Protein AF-A0AAN8MHE2-F1 (afdb_monomer_lite)

Sequence (180 aa):
MLIFENGLSMHQQMILEEIPQDISRANNLNEFPTKLSFDEAARRLVNYNKATKEKPQQAASLVPESSSCLSTLRYSMSRLEKAVVSMVEVFEEYATKDDKKQQLSGAELAELMRKELASPEFQGKVEPAVLQEAMTNLDKNHDGEINFREFSMFLATLARGYYRARNKGKGNKGKPDKPE

pLDDT: mean 72.19, std 16.82, range [35.97, 95.06]

Secondary structure (DSSP, 8-state):
----SS---HHHHHHHHHHHHHHHHHTT-S---S---HHHHHHHHHHHHHHTTS-----------S--STTS------HHHHHHHHHHHHHHHHTTSSS-TTEE-HHHHHHHHHHHT--HHHHTTS-HHHHHHHHHTS-SS-SSSEEHHHHHHHHHHHHHHHHHHHHTTSS-S--PPPP-

Foldseek 3Di:
DPDPVDDDDPVVLVVVLVVQVVVCVVVVNPDDPSDDDPVNVVVVVVVVVVVVVDDDDDDDDDDDDDDDDVPPVPPPDDPVSVVVVVLVVLQQVLCCPDPRSFWHAPVSVVVSCVPVVVDPVLVVQQDPVLLVVLVVQQCPVVPRIGGSVSSVSSVVSSVVSNVCSVCVVPPDDDDPDDDD

InterPro domains:
  IPR002048 EF-hand domain [PS50222] (126-161)
  IPR002048 EF-hand domain [SM00054] (130-158)
  IPR011992 EF-hand domain pair [SSF47473] (77-164)
  IPR013787 S100/CaBP-9k-type, calcium binding, subdomain [PF01023] (80-118)
  IPR013787 S100/CaBP-9k-type, calcium binding, subdomain [SM01394] (80-124)
  IPR018247 EF-Hand 1, calcium-binding site [PS00018] (139-151)
  IPR034325 S-100 [cd00213] (78-165)

Radius of gyration: 29.44 Å; chains: 1; bounding box: 59×78×55 Å

Structure (mmCIF, N/CA/C/O backbone):
data_AF-A0AAN8MHE2-F1
#
_entry.id   AF-A0AAN8MHE2-F1
#
loop_
_atom_site.group_PDB
_atom_site.id
_atom_site.type_symbol
_atom_site.label_atom_id
_atom_site.label_alt_id
_atom_site.label_comp_id
_atom_site.label_asym_id
_atom_site.label_entity_id
_atom_site.label_seq_id
_atom_site.pdbx_PDB_ins_code
_atom_site.Cartn_x
_atom_site.Cartn_y
_atom_site.Cartn_z
_atom_site.occupancy
_atom_site.B_iso_or_equiv
_atom_site.auth_seq_id
_atom_site.auth_comp_id
_atom_site.auth_asym_id
_atom_site.auth_atom_id
_atom_site.pdbx_PDB_model_num
ATOM 1 N N . MET A 1 1 ? 9.489 36.662 17.506 1.00 40.41 1 MET A N 1
ATOM 2 C CA . MET A 1 1 ? 10.353 35.666 18.167 1.00 40.41 1 MET A CA 1
ATOM 3 C C . MET A 1 1 ? 9.562 34.371 18.239 1.00 40.41 1 MET A C 1
ATOM 5 O O . MET A 1 1 ? 8.498 34.391 18.840 1.00 40.41 1 MET A O 1
ATOM 9 N N . LEU A 1 2 ? 9.994 33.295 17.572 1.00 38.03 2 LEU A N 1
ATOM 10 C CA . LEU A 1 2 ? 9.485 31.959 17.897 1.00 38.03 2 LEU A CA 1
ATOM 11 C C . LEU A 1 2 ? 10.087 31.624 19.260 1.00 38.03 2 LEU A C 1
ATOM 13 O O . LEU A 1 2 ? 11.261 31.275 19.357 1.00 38.03 2 LEU A O 1
ATOM 17 N N . ILE A 1 3 ? 9.336 31.913 20.319 1.00 46.44 3 ILE A N 1
ATOM 18 C CA . ILE A 1 3 ? 9.777 31.676 21.688 1.00 46.44 3 ILE A CA 1
ATOM 19 C C . ILE A 1 3 ? 9.589 30.182 21.928 1.00 46.44 3 ILE A C 1
ATOM 21 O O . ILE A 1 3 ? 8.488 29.733 22.222 1.00 46.44 3 ILE A O 1
ATOM 25 N N . PHE A 1 4 ? 10.647 29.403 21.730 1.00 43.38 4 PHE A N 1
ATOM 26 C CA . PHE A 1 4 ? 10.680 28.046 22.254 1.00 43.38 4 PHE A CA 1
ATOM 27 C C . PHE A 1 4 ? 10.959 28.166 23.751 1.00 43.38 4 PHE A C 1
ATOM 29 O O . PHE A 1 4 ? 12.012 28.661 24.148 1.00 43.38 4 PHE A O 1
ATOM 36 N N . GLU A 1 5 ? 9.981 27.772 24.568 1.00 48.00 5 GLU A N 1
ATOM 37 C CA . GLU A 1 5 ? 10.009 27.871 26.037 1.00 48.00 5 GLU A CA 1
ATOM 38 C C . GLU A 1 5 ? 11.193 27.134 26.681 1.00 48.00 5 GLU A C 1
ATOM 40 O O . GLU A 1 5 ? 11.556 27.426 27.814 1.00 48.00 5 GLU A O 1
ATOM 45 N N . ASN A 1 6 ? 11.860 26.254 25.933 1.00 53.44 6 ASN A N 1
ATOM 46 C CA . ASN A 1 6 ? 13.132 25.651 26.301 1.00 53.44 6 ASN A CA 1
ATOM 47 C C . ASN A 1 6 ? 14.143 26.014 25.213 1.00 53.44 6 ASN A C 1
ATOM 49 O O . ASN A 1 6 ? 13.937 25.662 24.051 1.00 53.44 6 ASN A O 1
ATOM 53 N N . GLY A 1 7 ? 15.192 26.759 25.576 1.00 53.97 7 GLY A N 1
ATOM 54 C CA . GLY A 1 7 ? 16.180 27.285 24.633 1.00 53.97 7 GLY A CA 1
ATOM 55 C C . GLY A 1 7 ? 16.625 26.236 23.610 1.00 53.97 7 GLY A C 1
ATOM 56 O O . GLY A 1 7 ? 17.074 25.150 23.972 1.00 53.97 7 GLY A O 1
ATOM 57 N N . LEU A 1 8 ? 16.465 26.563 22.327 1.00 56.62 8 LEU A N 1
ATOM 58 C CA . LEU A 1 8 ? 16.917 25.730 21.214 1.00 56.62 8 LEU A CA 1
ATOM 59 C C . LEU A 1 8 ? 18.431 25.525 21.304 1.00 56.62 8 LEU A C 1
ATOM 61 O O . LEU A 1 8 ? 19.173 26.454 21.629 1.00 56.62 8 LEU A O 1
ATOM 65 N N . SER A 1 9 ? 18.910 24.327 20.968 1.00 65.44 9 SER A N 1
ATOM 66 C CA . SER A 1 9 ? 20.354 24.120 20.823 1.00 65.44 9 SER A CA 1
ATOM 67 C C . SER A 1 9 ? 20.906 25.018 19.704 1.00 65.44 9 SER A C 1
ATOM 69 O O . SER A 1 9 ? 20.198 25.307 18.739 1.00 65.44 9 SER A O 1
ATOM 71 N N . MET A 1 10 ? 22.175 25.439 19.788 1.00 58.50 10 MET A N 1
ATOM 72 C CA . MET A 1 10 ? 22.805 26.319 18.781 1.00 58.50 10 MET A CA 1
ATOM 73 C C . MET A 1 10 ? 22.638 25.800 17.346 1.00 58.50 10 MET A C 1
ATOM 75 O O . MET A 1 10 ? 22.438 26.576 16.418 1.00 58.50 10 MET A O 1
ATOM 79 N N . HIS A 1 11 ? 22.652 24.477 17.164 1.00 64.06 11 HIS A N 1
ATOM 80 C CA . HIS A 1 11 ? 22.412 23.851 15.868 1.00 64.06 11 HIS A CA 1
ATOM 81 C C . HIS A 1 11 ? 20.972 24.048 15.372 1.00 64.06 11 HIS A C 1
ATOM 83 O O . HIS A 1 11 ? 20.759 24.401 14.216 1.00 64.06 11 HIS A O 1
ATOM 89 N N . GLN A 1 12 ? 19.980 23.898 16.250 1.00 61.56 12 GLN A N 1
ATOM 90 C CA . GLN A 1 12 ? 18.579 24.149 15.906 1.00 61.56 12 GLN A CA 1
ATOM 91 C C . GLN A 1 12 ? 18.306 25.638 15.667 1.00 61.56 12 GLN A C 1
ATOM 93 O O . GLN A 1 12 ? 17.491 25.982 14.816 1.00 61.56 12 GLN A O 1
ATOM 98 N N . GLN A 1 13 ? 19.011 26.520 16.378 1.00 61.03 13 GLN A N 1
ATOM 99 C CA . GLN A 1 13 ? 18.930 27.956 16.146 1.00 61.03 13 GLN A CA 1
ATOM 100 C C . GLN A 1 13 ? 19.519 28.344 14.781 1.00 61.03 13 GLN A C 1
ATOM 102 O O . GLN A 1 13 ? 18.905 29.141 14.080 1.00 61.03 13 GLN A O 1
ATOM 107 N N . MET A 1 14 ? 20.630 27.724 14.361 1.00 60.94 14 MET A N 1
ATOM 108 C CA . MET A 1 14 ? 21.176 27.905 13.008 1.00 60.94 14 MET A CA 1
ATOM 109 C C . MET A 1 14 ? 20.188 27.448 11.929 1.00 60.94 14 MET A C 1
ATOM 111 O O . MET A 1 14 ? 19.917 28.209 11.007 1.00 60.94 14 MET A O 1
ATOM 115 N N . ILE A 1 15 ? 19.575 26.268 12.083 1.00 69.94 15 ILE A N 1
ATOM 116 C CA . ILE A 1 15 ? 18.584 25.753 11.119 1.00 69.94 15 ILE A CA 1
ATOM 117 C C . ILE A 1 15 ? 17.375 26.697 11.010 1.00 69.94 15 ILE A C 1
ATOM 119 O O . ILE A 1 15 ? 16.891 26.983 9.915 1.00 69.94 15 ILE A O 1
ATOM 123 N N . LEU A 1 16 ? 16.882 27.208 12.140 1.00 65.56 16 LEU A N 1
ATOM 124 C CA . LEU A 1 16 ? 15.731 28.114 12.160 1.00 65.56 16 LEU A CA 1
ATOM 125 C C . LEU A 1 16 ? 16.043 29.515 11.620 1.00 65.56 16 LEU A C 1
ATOM 127 O O . LEU A 1 16 ? 15.116 30.209 11.207 1.00 65.56 16 LEU A O 1
ATOM 131 N N . GLU A 1 17 ? 17.307 29.937 11.614 1.00 63.62 17 GLU A N 1
ATOM 132 C CA . GLU A 1 17 ? 17.734 31.177 10.958 1.00 63.62 17 GLU A CA 1
ATOM 133 C C . GLU A 1 17 ? 17.990 30.980 9.454 1.00 63.62 17 GLU A C 1
ATOM 135 O O . GLU A 1 17 ? 17.775 31.916 8.684 1.00 63.62 17 GLU A O 1
ATOM 140 N N . GLU A 1 18 ? 18.386 29.779 9.025 1.00 68.31 18 GLU A N 1
ATOM 141 C CA . GLU A 1 18 ? 18.720 29.453 7.632 1.00 68.31 18 GLU A CA 1
ATOM 142 C C . GLU A 1 18 ? 17.469 29.286 6.752 1.00 68.31 18 GLU A C 1
ATOM 144 O O . GLU A 1 18 ? 17.383 29.878 5.675 1.00 68.31 18 GLU A O 1
ATOM 149 N N . ILE A 1 19 ? 16.436 28.594 7.248 1.00 73.62 19 ILE A N 1
ATOM 150 C CA . ILE A 1 19 ? 15.203 28.329 6.481 1.00 73.62 19 ILE A CA 1
ATOM 151 C C . ILE A 1 19 ? 14.512 29.625 6.002 1.00 73.62 19 ILE A C 1
ATOM 153 O O . ILE A 1 19 ? 14.195 29.732 4.814 1.00 73.62 19 ILE A O 1
ATOM 157 N N . PRO A 1 20 ? 14.275 30.644 6.852 1.00 69.75 20 PRO A N 1
ATOM 158 C CA . PRO A 1 20 ? 13.614 31.870 6.410 1.00 69.75 20 PRO A CA 1
ATOM 159 C C . PRO A 1 20 ? 14.481 32.712 5.464 1.00 69.75 20 PRO A C 1
ATOM 161 O O . PRO A 1 20 ? 13.948 33.399 4.592 1.00 69.75 20 PRO A O 1
ATOM 164 N N . GLN A 1 21 ? 15.809 32.647 5.600 1.00 69.00 21 GLN A N 1
ATOM 165 C CA . GLN A 1 21 ? 16.744 33.333 4.703 1.00 69.00 21 GLN A CA 1
ATOM 166 C C . GLN A 1 21 ? 16.743 32.705 3.309 1.00 69.00 21 GLN A C 1
ATOM 168 O O . GLN A 1 21 ? 16.716 33.428 2.312 1.00 69.00 21 GLN A O 1
ATOM 173 N N . ASP A 1 22 ? 16.704 31.378 3.225 1.00 73.56 22 ASP A N 1
ATOM 174 C CA . ASP A 1 22 ? 16.610 30.670 1.950 1.00 73.56 22 ASP A CA 1
ATOM 175 C C . ASP A 1 22 ? 15.273 30.923 1.252 1.00 73.56 22 ASP A C 1
ATOM 177 O O . ASP A 1 22 ? 15.242 31.160 0.043 1.00 73.56 22 ASP A O 1
ATOM 181 N N . ILE A 1 23 ? 14.175 31.001 2.012 1.00 73.75 23 ILE A N 1
ATOM 182 C CA . ILE A 1 23 ? 12.866 31.424 1.491 1.00 73.75 23 ILE A CA 1
ATOM 183 C C . ILE A 1 23 ? 12.925 32.870 0.973 1.00 73.75 23 ILE A C 1
ATOM 185 O O . ILE A 1 23 ? 12.341 33.169 -0.070 1.00 73.75 23 ILE A O 1
ATOM 189 N N . SER A 1 24 ? 13.640 33.768 1.658 1.00 70.25 24 SER A N 1
ATOM 190 C CA . SER A 1 24 ? 13.833 35.156 1.215 1.00 70.25 24 SER A CA 1
ATOM 191 C C . SER A 1 24 ? 14.556 35.231 -0.127 1.00 70.25 24 SER A C 1
ATOM 193 O O . SER A 1 24 ? 14.092 35.914 -1.041 1.00 70.25 24 SER A O 1
ATOM 195 N N . ARG A 1 25 ? 15.670 34.496 -0.256 1.00 73.94 25 ARG A N 1
ATOM 196 C CA . ARG A 1 25 ? 16.483 34.434 -1.480 1.00 73.94 25 ARG A CA 1
ATOM 197 C C . ARG A 1 25 ? 15.692 33.844 -2.640 1.00 73.94 25 ARG A C 1
ATOM 199 O O . ARG A 1 25 ? 15.697 34.412 -3.726 1.00 73.94 25 ARG A O 1
ATOM 206 N N . ALA A 1 26 ? 14.977 32.744 -2.402 1.00 77.75 26 ALA A N 1
ATOM 207 C CA . ALA A 1 26 ? 14.185 32.069 -3.427 1.00 77.75 26 ALA A CA 1
ATOM 208 C C . ALA A 1 26 ? 13.037 32.939 -3.969 1.00 77.75 26 ALA A C 1
ATOM 210 O O . ALA A 1 26 ? 12.629 32.769 -5.115 1.00 77.75 26 ALA A O 1
ATOM 211 N N . ASN A 1 27 ? 12.536 33.880 -3.162 1.00 74.62 27 ASN A N 1
ATOM 212 C CA . ASN A 1 27 ? 11.407 34.741 -3.515 1.00 74.62 27 ASN A CA 1
ATOM 213 C C . ASN A 1 27 ? 11.801 36.193 -3.842 1.00 74.62 27 ASN A C 1
ATOM 215 O O . ASN A 1 27 ? 10.919 37.045 -3.925 1.00 74.62 27 ASN A O 1
ATOM 219 N N . ASN A 1 28 ? 13.096 36.498 -4.025 1.00 71.81 28 ASN A N 1
ATOM 220 C CA . ASN A 1 28 ? 13.608 37.863 -4.246 1.00 71.81 28 ASN A CA 1
ATOM 221 C C . ASN A 1 28 ? 13.094 38.890 -3.215 1.00 71.81 28 ASN A C 1
ATOM 223 O O . ASN A 1 28 ? 12.899 40.068 -3.523 1.00 71.81 28 ASN A O 1
ATOM 227 N N . LEU A 1 29 ? 12.848 38.445 -1.981 1.00 66.25 29 LEU A N 1
ATOM 228 C CA . LEU A 1 29 ? 12.472 39.332 -0.891 1.00 66.25 29 LEU A CA 1
ATOM 229 C C . LEU A 1 29 ? 13.768 39.928 -0.339 1.00 66.25 29 LEU A C 1
ATOM 231 O O . LEU A 1 29 ? 14.620 39.205 0.172 1.00 66.25 29 LEU A O 1
ATOM 235 N N . ASN A 1 30 ? 13.933 41.244 -0.470 1.00 58.44 30 ASN A N 1
ATOM 236 C CA . ASN A 1 30 ? 15.157 41.936 -0.049 1.00 58.44 30 ASN A CA 1
ATOM 237 C C . ASN A 1 30 ? 15.294 42.054 1.476 1.00 58.44 30 ASN A C 1
ATOM 239 O O . ASN A 1 30 ? 16.360 42.418 1.964 1.00 58.44 30 ASN A O 1
ATOM 243 N N . GLU A 1 31 ? 14.234 41.761 2.234 1.00 61.22 31 GLU A N 1
ATOM 244 C CA . GLU A 1 31 ? 14.225 41.984 3.675 1.00 61.22 31 GLU A CA 1
ATOM 245 C C . GLU A 1 31 ? 13.256 41.030 4.381 1.00 61.22 31 GLU A C 1
ATOM 247 O O . GLU A 1 31 ? 12.110 41.359 4.692 1.00 61.22 31 GLU A O 1
ATOM 252 N N . PHE A 1 32 ? 13.716 39.806 4.635 1.00 55.59 32 PHE A N 1
ATOM 253 C CA . PHE A 1 32 ? 13.063 38.940 5.611 1.00 55.59 32 PHE A CA 1
ATOM 254 C C . PHE A 1 32 ? 13.624 39.289 6.992 1.00 55.59 32 PHE A C 1
ATOM 256 O O . PHE A 1 32 ? 14.842 39.221 7.170 1.00 55.59 32 PHE A O 1
ATOM 263 N N . PRO A 1 33 ? 12.799 39.695 7.974 1.00 54.59 33 PRO A N 1
ATOM 264 C CA . PRO A 1 33 ? 13.306 40.168 9.254 1.00 54.59 33 PRO A CA 1
ATOM 265 C C . PRO A 1 33 ? 13.941 38.999 10.009 1.00 54.59 33 PRO A C 1
ATOM 267 O O . PRO A 1 33 ? 13.256 38.208 10.656 1.00 54.59 33 PRO A O 1
ATOM 270 N N . THR A 1 34 ? 15.266 38.892 9.937 1.00 57.88 34 THR A N 1
ATOM 271 C CA . THR A 1 34 ? 16.041 37.825 10.583 1.00 57.88 34 THR A CA 1
ATOM 272 C C . THR A 1 34 ? 16.045 37.940 12.105 1.00 57.88 34 THR A C 1
ATOM 274 O O . THR A 1 34 ? 16.397 36.977 12.776 1.00 57.88 34 THR A O 1
ATOM 277 N N . LYS A 1 35 ? 15.569 39.059 12.669 1.00 57.09 35 LYS A N 1
ATOM 278 C CA . LYS A 1 35 ? 15.169 39.199 14.078 1.00 57.09 35 LYS A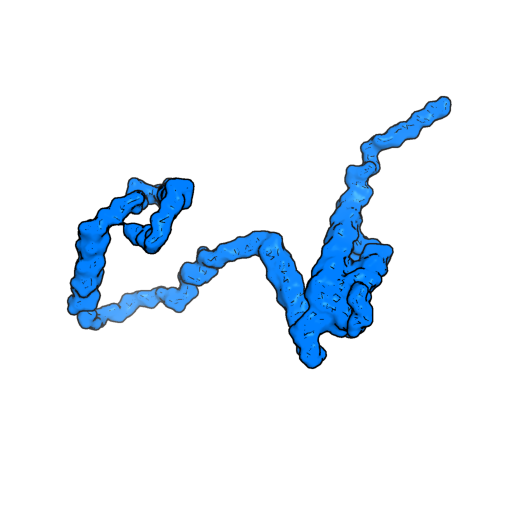 CA 1
ATOM 279 C C . LYS A 1 35 ? 14.265 40.422 14.249 1.00 57.09 35 LYS A C 1
ATOM 281 O O . LYS A 1 35 ? 14.713 41.556 14.132 1.00 57.09 35 LYS A O 1
ATOM 286 N N . LEU A 1 36 ? 12.987 40.197 14.555 1.00 63.06 36 LEU A N 1
ATOM 287 C CA . LEU A 1 36 ? 12.083 41.261 15.004 1.00 63.06 36 LEU A CA 1
ATOM 288 C C . LEU A 1 36 ? 12.299 41.481 16.511 1.00 63.06 36 LEU A C 1
ATOM 290 O O . LEU A 1 36 ? 12.110 40.536 17.283 1.00 63.06 36 LEU A O 1
ATOM 294 N N . SER A 1 37 ? 12.706 42.684 16.929 1.00 58.56 37 SER A N 1
ATOM 295 C CA . SER A 1 37 ? 12.884 42.997 18.354 1.00 58.56 37 SER A CA 1
ATOM 296 C C . SER A 1 37 ? 11.543 42.992 19.096 1.00 58.56 37 SER A C 1
ATOM 298 O O . SER A 1 37 ? 10.483 43.176 18.491 1.00 58.56 37 SER A O 1
ATOM 300 N N . PHE A 1 38 ? 11.580 42.782 20.414 1.00 55.56 38 PHE A N 1
ATOM 301 C CA . PHE A 1 38 ? 10.375 42.796 21.248 1.00 55.56 38 PHE A CA 1
ATOM 302 C C . PHE A 1 38 ? 9.617 44.122 21.157 1.00 55.56 38 PHE A C 1
ATOM 304 O O . PHE A 1 38 ? 8.398 44.112 20.999 1.00 55.56 38 PHE A O 1
ATOM 311 N N . ASP A 1 39 ? 10.333 45.246 21.169 1.00 63.22 39 ASP A N 1
ATOM 312 C CA . ASP A 1 39 ? 9.723 46.575 21.085 1.00 63.22 39 ASP A CA 1
ATOM 313 C C . ASP A 1 39 ? 9.009 46.794 19.748 1.00 63.22 39 ASP A C 1
ATOM 315 O O . ASP A 1 39 ? 7.918 47.364 19.695 1.00 63.22 39 ASP A O 1
ATOM 319 N N . GLU A 1 40 ? 9.590 46.291 18.657 1.00 71.12 40 GLU A N 1
ATOM 320 C CA . GLU A 1 40 ? 8.996 46.390 17.327 1.00 71.12 40 GLU A CA 1
ATOM 321 C C . GLU A 1 40 ? 7.797 45.444 17.164 1.00 71.12 40 GLU A C 1
ATOM 323 O O . GLU A 1 40 ? 6.776 45.819 16.584 1.00 71.12 40 GLU A O 1
ATOM 328 N N . ALA A 1 41 ? 7.866 44.241 17.741 1.00 70.94 41 ALA A N 1
ATOM 329 C CA . ALA A 1 41 ? 6.738 43.315 17.784 1.00 70.94 41 ALA A CA 1
ATOM 330 C C . ALA A 1 41 ? 5.555 43.898 18.575 1.00 70.94 41 ALA A C 1
ATOM 332 O O . ALA A 1 41 ? 4.413 43.855 18.112 1.00 70.94 41 ALA A O 1
ATOM 333 N N . ALA A 1 42 ? 5.832 44.493 19.737 1.00 71.69 42 ALA A N 1
ATOM 334 C CA . ALA A 1 42 ? 4.827 45.131 20.578 1.00 71.69 42 ALA A CA 1
ATOM 335 C C . ALA A 1 42 ? 4.173 46.319 19.860 1.00 71.69 42 ALA A C 1
ATOM 337 O O . ALA A 1 42 ? 2.945 46.420 19.820 1.00 71.69 42 ALA A O 1
ATOM 338 N N . ARG A 1 43 ? 4.974 47.176 19.213 1.00 79.38 43 ARG A N 1
ATOM 339 C CA . ARG A 1 43 ? 4.473 48.315 18.431 1.00 79.38 43 ARG A CA 1
ATOM 340 C C . ARG A 1 43 ? 3.523 47.863 17.314 1.00 79.38 43 ARG A C 1
ATOM 342 O O . ARG A 1 43 ? 2.456 48.454 17.136 1.00 79.38 43 ARG A O 1
ATOM 349 N N . ARG A 1 44 ? 3.859 46.781 16.602 1.00 80.06 44 ARG A N 1
ATOM 350 C CA . ARG A 1 44 ? 3.006 46.206 15.544 1.00 80.06 44 ARG A CA 1
ATOM 351 C C . ARG A 1 44 ? 1.702 45.621 16.085 1.00 80.06 44 ARG A C 1
ATOM 353 O O . ARG A 1 44 ? 0.652 45.844 15.484 1.00 80.06 44 ARG A O 1
ATOM 360 N N . L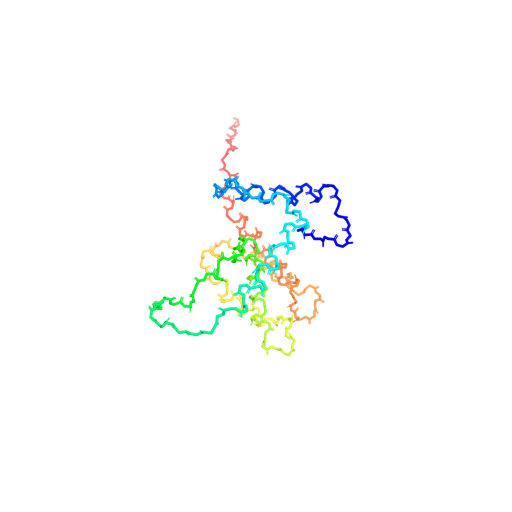EU A 1 45 ? 1.743 44.938 17.229 1.00 80.94 45 LEU A N 1
ATOM 361 C CA . LEU A 1 45 ? 0.549 44.380 17.870 1.00 80.94 45 LEU A CA 1
ATOM 362 C C . LEU A 1 45 ? -0.430 45.477 18.313 1.00 80.94 45 LEU A C 1
ATOM 364 O O . LEU A 1 45 ? -1.637 45.371 18.092 1.00 80.94 45 LEU A O 1
ATOM 368 N N . VAL A 1 46 ? 0.092 46.559 18.895 1.00 79.44 46 VAL A N 1
ATOM 369 C CA . VAL A 1 46 ? -0.715 47.716 19.309 1.00 79.44 46 VAL A CA 1
ATOM 370 C C . VAL A 1 46 ? -1.393 48.372 18.103 1.00 79.44 46 VAL A C 1
ATOM 372 O O . VAL A 1 46 ? -2.588 48.664 18.161 1.00 79.44 46 VAL A O 1
ATOM 375 N N . ASN A 1 47 ? -0.676 48.543 16.989 1.00 79.69 47 ASN A N 1
ATOM 376 C CA . ASN A 1 47 ? -1.239 49.121 15.767 1.00 79.69 47 ASN A CA 1
ATOM 377 C C . ASN A 1 47 ? -2.338 48.247 15.147 1.00 79.69 47 ASN A C 1
ATOM 379 O O . ASN A 1 47 ? -3.356 48.780 14.707 1.00 79.69 47 ASN A O 1
ATOM 383 N N . TYR A 1 48 ? -2.176 46.920 15.164 1.00 73.75 48 TYR A N 1
ATOM 384 C CA . TYR A 1 48 ? -3.207 45.993 14.693 1.00 73.75 48 TYR A CA 1
ATOM 385 C C . TYR A 1 48 ? -4.495 46.118 15.518 1.00 73.75 48 TYR A C 1
ATOM 387 O O . TYR A 1 48 ? -5.578 46.307 14.968 1.00 73.75 48 TYR A O 1
ATOM 395 N N . ASN A 1 49 ? -4.370 46.116 16.847 1.00 77.81 49 ASN A N 1
ATOM 396 C CA . ASN A 1 49 ? -5.511 46.247 17.757 1.00 77.81 49 ASN A CA 1
ATOM 397 C C . ASN A 1 49 ? -6.179 47.629 17.708 1.00 77.81 49 ASN A C 1
ATOM 399 O O . ASN A 1 49 ? -7.336 47.773 18.103 1.00 77.81 49 ASN A O 1
ATOM 403 N N . LYS A 1 50 ? -5.454 48.656 17.252 1.00 76.56 50 LYS A N 1
ATOM 404 C CA . LYS A 1 50 ? -5.999 49.995 17.015 1.00 76.56 50 LYS A CA 1
ATOM 405 C C . LYS A 1 50 ? -6.789 50.048 15.704 1.00 76.56 50 LYS A C 1
ATOM 407 O O . LYS A 1 50 ? -7.908 50.550 15.699 1.00 76.56 50 LYS A O 1
ATOM 412 N N . ALA A 1 51 ? -6.253 49.470 14.627 1.00 63.22 51 ALA A N 1
ATOM 413 C CA . ALA A 1 51 ? -6.895 49.435 13.311 1.00 63.22 51 ALA A CA 1
ATOM 414 C C . ALA A 1 51 ? -8.226 48.656 13.298 1.00 63.22 51 ALA A C 1
ATOM 416 O O . ALA A 1 51 ? -9.120 48.973 12.517 1.00 63.22 51 ALA A O 1
ATOM 417 N N . THR A 1 52 ? -8.392 47.668 14.181 1.00 62.09 52 THR A N 1
ATOM 418 C CA . THR A 1 52 ? -9.628 46.873 14.285 1.00 62.09 52 THR A CA 1
ATOM 419 C C . THR A 1 52 ? -10.751 47.560 15.065 1.00 62.09 52 THR A C 1
ATOM 421 O O . THR A 1 52 ? -11.895 47.118 14.984 1.00 62.09 52 THR A O 1
ATOM 424 N N . LYS A 1 53 ? -10.472 48.657 15.784 1.00 61.56 53 LYS A N 1
ATOM 425 C CA . LYS A 1 53 ? -11.483 49.396 16.562 1.00 61.56 53 LYS A CA 1
ATOM 426 C C . LYS A 1 53 ? -12.202 50.505 15.779 1.00 61.56 53 LYS A C 1
ATOM 428 O O . LYS A 1 53 ? -13.179 51.038 16.293 1.00 61.56 53 LYS A O 1
ATOM 433 N N . GLU A 1 54 ? -11.784 50.833 14.552 1.00 58.00 54 GLU A N 1
ATOM 434 C CA . GLU A 1 54 ? -12.252 52.036 13.831 1.00 58.00 54 GLU A CA 1
ATOM 435 C C . GLU A 1 54 ? -13.015 51.795 12.504 1.00 58.00 54 GLU A C 1
ATOM 437 O O . GLU A 1 54 ? -12.960 52.642 11.614 1.00 58.00 54 GLU A O 1
ATOM 442 N N . LYS A 1 55 ? -13.792 50.711 12.311 1.00 45.59 55 LYS A N 1
ATOM 443 C CA . LYS A 1 55 ? -14.681 50.668 11.120 1.00 45.59 55 LYS A CA 1
ATOM 444 C C . LYS A 1 55 ? -16.003 49.894 11.264 1.00 45.59 55 LYS A C 1
ATOM 446 O O . LYS A 1 55 ? -15.993 48.665 11.216 1.00 45.59 55 LYS A O 1
ATOM 451 N N . PRO A 1 56 ? -17.160 50.590 11.301 1.00 41.81 56 PRO A N 1
ATOM 452 C CA . PRO A 1 56 ? -18.453 50.049 10.892 1.00 41.81 56 PRO A CA 1
ATOM 453 C C . PRO A 1 56 ? -18.732 50.323 9.395 1.00 41.81 56 PRO A C 1
ATOM 455 O O . PRO A 1 56 ? -18.761 51.465 8.957 1.00 41.81 56 PRO A O 1
ATOM 458 N N . GLN A 1 57 ? -18.919 49.227 8.653 1.00 42.50 57 GLN A N 1
ATOM 459 C CA . GLN A 1 57 ? -19.824 48.957 7.515 1.00 42.50 57 GLN A CA 1
ATOM 460 C C . GLN A 1 57 ? -20.004 49.904 6.290 1.00 42.50 57 GLN A C 1
ATOM 462 O O . GLN A 1 57 ? -20.390 51.058 6.400 1.00 42.50 57 GLN A O 1
ATOM 467 N N . GLN A 1 58 ? -19.931 49.229 5.122 1.00 37.38 58 GLN A N 1
ATOM 468 C CA . GLN A 1 58 ? -20.603 49.420 3.812 1.00 37.38 58 GLN A CA 1
ATOM 469 C C . GLN A 1 58 ? -19.859 50.089 2.636 1.00 37.38 58 GLN A C 1
ATOM 471 O O . GLN A 1 58 ? -19.859 51.301 2.471 1.00 37.38 58 GLN A O 1
ATOM 476 N N . ALA A 1 59 ? -19.375 49.236 1.719 1.00 35.97 59 ALA A N 1
ATOM 477 C CA . ALA A 1 59 ? -19.523 49.385 0.266 1.00 35.97 59 ALA A CA 1
ATOM 478 C C . ALA A 1 59 ? -19.426 47.987 -0.384 1.00 35.97 59 ALA A C 1
ATOM 480 O O . ALA A 1 59 ? -18.407 47.307 -0.272 1.00 35.97 59 ALA A O 1
ATOM 481 N N . ALA A 1 60 ? -20.529 47.538 -0.983 1.00 43.94 60 ALA A N 1
ATOM 482 C CA . ALA A 1 60 ? -20.657 46.293 -1.734 1.00 43.94 60 ALA A CA 1
ATOM 483 C C . ALA A 1 60 ? -20.088 46.427 -3.163 1.00 43.94 60 ALA A C 1
ATOM 485 O O . ALA A 1 60 ? -19.962 47.536 -3.671 1.00 43.94 60 ALA A O 1
ATOM 486 N N . SER A 1 61 ? -19.868 45.277 -3.817 1.00 43.25 61 SER A N 1
ATOM 487 C CA . SER A 1 61 ? -19.487 45.075 -5.230 1.00 43.25 61 SER A CA 1
ATOM 488 C C . SER A 1 61 ? -17.988 45.072 -5.550 1.00 43.25 61 SER A C 1
ATOM 490 O O . SER A 1 61 ? -17.441 46.061 -6.020 1.00 43.25 61 SER A O 1
ATOM 492 N N . LEU A 1 62 ? -17.370 43.902 -5.367 1.00 42.22 62 LEU A N 1
ATOM 493 C CA . LEU A 1 62 ? -16.567 43.169 -6.360 1.00 42.22 62 LEU A CA 1
ATOM 494 C C . LEU A 1 62 ? -16.305 41.784 -5.750 1.00 42.22 62 LEU A C 1
ATOM 496 O O . LEU A 1 62 ? -15.439 41.620 -4.895 1.00 42.22 62 LEU A O 1
ATOM 500 N N . VAL A 1 63 ? -17.115 40.799 -6.131 1.00 55.47 63 VAL A N 1
ATOM 501 C CA . VAL A 1 63 ? -16.859 39.396 -5.792 1.00 55.47 63 VAL A CA 1
ATOM 502 C C . VAL A 1 63 ? -15.782 38.899 -6.760 1.00 55.47 63 VAL A C 1
ATOM 504 O O . VAL A 1 63 ? -15.974 39.008 -7.971 1.00 55.47 63 VAL A O 1
ATOM 507 N N . PRO A 1 64 ? -14.670 38.347 -6.255 1.00 39.97 64 PRO A N 1
ATOM 508 C CA . PRO A 1 64 ? -14.260 37.058 -6.778 1.00 39.97 64 PRO A CA 1
ATOM 509 C C . PRO A 1 64 ? -14.160 36.053 -5.632 1.00 39.97 64 PRO A C 1
ATOM 511 O O . PRO A 1 64 ? -13.437 36.230 -4.656 1.00 39.97 64 PRO A O 1
ATOM 514 N N . GLU A 1 65 ? -14.988 35.028 -5.780 1.00 42.59 65 GLU A N 1
ATOM 515 C CA . GLU A 1 65 ? -14.864 33.665 -5.281 1.00 42.59 65 GLU A CA 1
ATOM 516 C C . GLU A 1 65 ? -13.891 33.428 -4.122 1.00 42.59 65 GLU A C 1
ATOM 518 O O . GLU A 1 65 ? -12.714 33.095 -4.259 1.00 42.59 65 GLU A O 1
ATOM 523 N N . SER A 1 66 ? -14.478 33.442 -2.935 1.00 52.00 66 SER A N 1
ATOM 524 C CA . SER A 1 66 ? -14.085 32.563 -1.850 1.00 52.00 66 SER A CA 1
ATOM 525 C C . SER A 1 66 ? -14.156 31.095 -2.304 1.00 52.00 66 SER A C 1
ATOM 527 O O . SER A 1 66 ? -15.222 30.491 -2.206 1.00 52.00 66 SER A O 1
ATOM 529 N N . SER A 1 67 ? -13.053 30.538 -2.821 1.00 53.25 67 SER A N 1
ATOM 530 C CA . SER A 1 67 ? -12.648 29.116 -2.705 1.00 53.25 67 SER A CA 1
ATOM 531 C C . SER A 1 67 ? -11.490 28.749 -3.648 1.00 53.25 67 SER A C 1
ATOM 533 O O . SER A 1 67 ? -11.652 27.930 -4.540 1.00 53.25 67 SER A O 1
ATOM 535 N N . SER A 1 68 ? -10.287 29.292 -3.459 1.00 51.19 68 SER A N 1
ATOM 536 C CA . SER A 1 68 ? -9.053 28.502 -3.644 1.00 51.19 68 SER A CA 1
ATOM 537 C C . SER A 1 68 ? -7.827 29.317 -3.240 1.00 51.19 68 SER A C 1
ATOM 539 O O . SER A 1 68 ? -7.466 30.276 -3.905 1.00 51.19 68 SER A O 1
ATOM 541 N N . CYS A 1 69 ? -7.171 28.930 -2.148 1.00 44.34 69 CYS A N 1
ATOM 542 C CA . CYS A 1 69 ? -5.703 29.009 -2.042 1.00 44.34 69 CYS A CA 1
ATOM 543 C C . CYS A 1 69 ? -5.149 28.351 -0.769 1.00 44.34 69 CYS A C 1
ATOM 545 O O . CYS A 1 69 ? -3.942 28.156 -0.680 1.00 44.34 69 CYS A O 1
ATOM 547 N N . LEU A 1 70 ? -5.992 27.869 0.153 1.00 40.78 70 LEU A N 1
ATOM 548 C CA . LEU A 1 70 ? -5.567 26.895 1.173 1.00 40.78 70 LEU A CA 1
ATOM 549 C C . LEU A 1 70 ? -5.635 25.434 0.686 1.00 40.78 70 LEU A C 1
ATOM 551 O O . LEU A 1 70 ? -5.713 24.514 1.491 1.00 40.78 70 LEU A O 1
ATOM 555 N N . SER A 1 71 ? -5.602 25.191 -0.627 1.00 44.41 71 SER A N 1
ATOM 556 C CA . SER A 1 71 ? -5.537 23.838 -1.202 1.00 44.41 71 SER A CA 1
ATOM 557 C C . SER A 1 71 ? -4.128 23.399 -1.629 1.00 44.41 71 SER A C 1
ATOM 559 O O . SER A 1 71 ? -3.951 22.224 -1.952 1.00 44.41 71 SER A O 1
ATOM 561 N N . THR A 1 72 ? -3.103 24.263 -1.571 1.00 46.97 72 THR A N 1
ATOM 562 C CA . THR A 1 72 ? -1.775 23.916 -2.126 1.00 46.97 72 THR A CA 1
ATOM 563 C C . THR A 1 72 ? -0.588 24.347 -1.255 1.00 46.97 72 THR A C 1
ATOM 565 O O . THR A 1 72 ? 0.448 24.766 -1.751 1.00 46.97 72 THR A O 1
ATOM 568 N N . LEU A 1 73 ? -0.687 24.146 0.059 1.00 43.94 73 LEU A N 1
ATOM 569 C CA . LEU A 1 73 ? 0.418 23.504 0.786 1.00 43.94 73 LEU A CA 1
ATOM 570 C C . LEU A 1 73 ? -0.030 22.100 1.199 1.00 43.94 73 LEU A C 1
ATOM 572 O O . LEU A 1 73 ? 0.157 21.657 2.326 1.00 43.94 73 LEU A O 1
ATOM 576 N N . ARG A 1 74 ? -0.622 21.355 0.256 1.00 51.12 74 ARG A N 1
ATOM 577 C CA . ARG A 1 74 ? -0.419 19.912 0.284 1.00 51.12 74 ARG A CA 1
ATOM 578 C C . ARG A 1 74 ? 1.082 19.742 0.139 1.00 51.12 74 ARG A C 1
ATOM 580 O O . ARG A 1 74 ? 1.604 19.941 -0.956 1.00 51.12 74 ARG A O 1
ATOM 587 N N . TYR A 1 75 ? 1.769 19.421 1.233 1.00 58.81 75 TYR A N 1
ATOM 588 C CA . TYR A 1 75 ? 3.013 18.676 1.128 1.00 58.81 75 TYR A CA 1
ATOM 589 C C . TYR A 1 75 ? 2.677 17.508 0.204 1.00 58.81 75 TYR A C 1
ATOM 591 O O . TYR A 1 75 ? 1.891 16.627 0.558 1.00 58.81 75 TYR A O 1
ATOM 599 N N . SER A 1 76 ? 3.071 17.632 -1.065 1.00 79.06 76 SER A N 1
ATOM 600 C CA . SER A 1 76 ? 2.708 16.650 -2.070 1.00 79.06 76 SER A CA 1
ATOM 601 C C . SER A 1 76 ? 3.429 15.399 -1.636 1.00 79.06 76 SER A C 1
ATOM 603 O O . SER A 1 76 ? 4.654 15.353 -1.735 1.00 79.06 76 SER A O 1
ATOM 605 N N . MET A 1 77 ? 2.675 14.434 -1.100 1.00 86.56 77 MET A N 1
ATOM 606 C CA . MET A 1 77 ? 3.252 13.181 -0.642 1.00 86.56 77 MET A CA 1
ATOM 607 C C . MET A 1 77 ? 4.171 12.654 -1.742 1.00 86.56 77 MET A C 1
ATOM 609 O O . MET A 1 77 ? 3.790 12.570 -2.925 1.00 86.56 77 MET A O 1
ATOM 613 N N . SER A 1 78 ? 5.399 12.347 -1.350 1.00 92.88 78 SER A N 1
ATOM 614 C CA . SER A 1 78 ? 6.378 11.705 -2.202 1.00 92.88 78 SER A CA 1
ATOM 615 C C . SER A 1 78 ? 5.808 10.394 -2.738 1.00 92.88 78 SER A C 1
ATOM 617 O O . SER A 1 78 ? 4.831 9.831 -2.236 1.00 92.88 78 SER A O 1
ATOM 619 N N . ARG A 1 79 ? 6.426 9.870 -3.796 1.00 93.94 79 ARG A N 1
ATOM 620 C CA . ARG A 1 79 ? 5.976 8.609 -4.401 1.00 93.94 79 ARG A CA 1
ATOM 621 C C . ARG A 1 79 ? 5.988 7.448 -3.406 1.00 93.94 79 ARG A C 1
ATOM 623 O O . ARG A 1 79 ? 5.152 6.561 -3.525 1.00 93.94 79 ARG A O 1
ATOM 630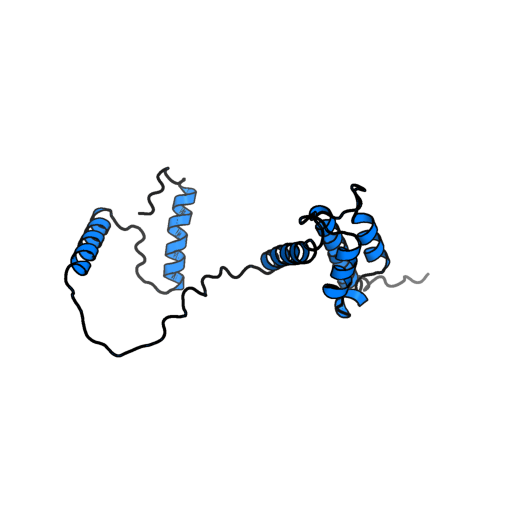 N N . LEU A 1 80 ? 6.927 7.456 -2.459 1.00 94.50 80 LEU A N 1
ATOM 631 C CA . LEU A 1 80 ? 7.032 6.407 -1.452 1.00 94.50 80 LEU A CA 1
ATOM 632 C C . LEU A 1 80 ? 5.962 6.561 -0.369 1.00 94.50 80 LEU A C 1
ATOM 634 O O . LEU A 1 80 ? 5.312 5.580 -0.039 1.00 94.50 80 LEU A O 1
ATOM 638 N N . GLU A 1 81 ? 5.721 7.779 0.119 1.00 90.56 81 GLU A N 1
ATOM 639 C CA . GLU A 1 81 ? 4.637 8.041 1.077 1.00 90.56 81 GLU A CA 1
ATOM 640 C C . GLU A 1 81 ? 3.277 7.667 0.485 1.00 90.56 81 GLU A C 1
ATOM 642 O O . GLU A 1 81 ? 2.508 6.964 1.129 1.00 90.56 81 GLU A O 1
ATOM 647 N N . LYS A 1 82 ? 3.021 8.032 -0.779 1.00 92.81 82 LYS A N 1
ATOM 648 C CA . LYS A 1 82 ? 1.814 7.604 -1.501 1.00 92.81 82 LYS A CA 1
ATOM 649 C C . LYS A 1 82 ? 1.696 6.086 -1.565 1.00 92.81 82 LYS A C 1
ATOM 651 O O . LYS A 1 82 ? 0.619 5.567 -1.330 1.00 92.81 82 LYS A O 1
ATOM 656 N N . ALA A 1 83 ? 2.787 5.375 -1.848 1.00 93.44 83 ALA A N 1
ATOM 657 C CA . ALA A 1 83 ? 2.765 3.915 -1.895 1.00 93.44 83 ALA A CA 1
ATOM 658 C C . ALA A 1 83 ? 2.437 3.292 -0.529 1.00 93.44 83 ALA A C 1
ATOM 660 O O . ALA A 1 83 ? 1.689 2.321 -0.475 1.00 93.44 83 ALA A O 1
ATOM 661 N N . VAL A 1 84 ? 2.965 3.854 0.565 1.00 93.69 84 VAL A N 1
ATOM 662 C CA . VAL A 1 84 ? 2.654 3.395 1.927 1.00 93.69 84 VAL A CA 1
ATOM 663 C C . VAL A 1 84 ? 1.191 3.671 2.271 1.00 93.69 84 VAL A C 1
ATOM 665 O O . VAL A 1 84 ? 0.512 2.768 2.745 1.00 93.69 84 VAL A O 1
ATOM 668 N N . VAL A 1 85 ? 0.693 4.880 1.993 1.00 93.25 85 VAL A N 1
ATOM 669 C CA . VAL A 1 85 ? -0.713 5.243 2.237 1.00 93.25 85 VAL A CA 1
ATOM 670 C C . VAL A 1 85 ? -1.650 4.351 1.427 1.00 93.25 85 VAL A C 1
ATOM 672 O O . VAL A 1 85 ? -2.529 3.728 2.009 1.00 93.25 85 VAL A O 1
ATOM 675 N N . SER A 1 86 ? -1.401 4.180 0.126 1.00 94.88 86 SER A N 1
ATOM 676 C CA . SER A 1 86 ? -2.215 3.298 -0.717 1.00 94.88 86 SER A CA 1
ATOM 677 C C . SER A 1 86 ? -2.188 1.843 -0.248 1.00 94.88 86 SER A C 1
ATOM 679 O O . SER A 1 86 ? -3.192 1.151 -0.359 1.00 94.88 86 SER A O 1
ATOM 681 N N . MET A 1 87 ? -1.067 1.363 0.298 1.00 95.06 87 MET A N 1
ATOM 682 C CA . MET A 1 87 ? -0.992 0.016 0.869 1.00 95.06 87 MET A CA 1
ATOM 683 C C . MET A 1 87 ? -1.918 -0.150 2.083 1.00 95.06 87 MET A C 1
ATOM 685 O O . MET A 1 87 ? -2.526 -1.206 2.234 1.00 95.06 87 MET A O 1
ATOM 689 N N . VAL A 1 88 ? -2.022 0.873 2.936 1.00 94.44 88 VAL A N 1
ATOM 690 C CA . VAL A 1 88 ? -2.922 0.868 4.099 1.00 94.44 88 VAL A CA 1
ATOM 691 C C . VAL A 1 88 ? -4.378 0.987 3.655 1.00 94.44 88 VAL A C 1
ATOM 693 O O . VAL A 1 88 ? -5.187 0.162 4.059 1.00 94.44 88 VAL A O 1
ATOM 696 N N . GLU A 1 89 ? -4.693 1.945 2.781 1.00 93.44 89 GLU A N 1
ATOM 697 C CA . GLU A 1 89 ? -6.060 2.183 2.292 1.00 93.44 89 GLU A CA 1
ATOM 698 C C . GLU A 1 89 ? -6.649 0.935 1.625 1.00 93.44 89 GLU A C 1
ATOM 700 O O . GLU A 1 89 ? -7.772 0.546 1.931 1.00 93.44 89 GLU A O 1
ATOM 705 N N . VAL A 1 90 ? -5.869 0.252 0.778 1.00 94.25 90 VAL A N 1
ATOM 706 C CA . VAL A 1 90 ? -6.296 -1.007 0.150 1.00 94.25 90 VAL A CA 1
ATOM 707 C C . VAL A 1 90 ? -6.510 -2.106 1.192 1.00 94.25 90 VAL A C 1
ATOM 709 O O . VAL A 1 90 ? -7.436 -2.895 1.064 1.00 94.25 90 VAL A O 1
ATOM 712 N N . PHE A 1 91 ? -5.683 -2.197 2.232 1.00 93.25 91 PHE A N 1
ATOM 713 C CA . PHE A 1 91 ? -5.918 -3.199 3.272 1.00 93.25 91 PHE A CA 1
ATOM 714 C C . PHE A 1 91 ? -7.216 -2.915 4.035 1.00 93.25 91 PHE A C 1
ATOM 716 O O . PHE A 1 91 ? -8.047 -3.808 4.185 1.00 93.25 91 PHE A O 1
ATOM 723 N N . GLU A 1 92 ? -7.404 -1.672 4.481 1.00 92.06 92 GLU A N 1
ATOM 724 C CA . GLU A 1 92 ? -8.586 -1.253 5.233 1.00 92.06 92 GLU A CA 1
ATOM 725 C C . GLU A 1 92 ? -9.868 -1.374 4.409 1.00 92.06 92 GLU A C 1
ATOM 727 O O . GLU A 1 92 ? -10.882 -1.784 4.955 1.00 92.06 92 GLU A O 1
ATOM 732 N N . GLU A 1 93 ? -9.840 -1.080 3.106 1.00 91.75 93 GLU A N 1
ATOM 733 C CA . GLU A 1 93 ? -11.013 -1.210 2.235 1.00 91.75 93 GLU A CA 1
ATOM 734 C C . GLU A 1 93 ? -11.542 -2.650 2.195 1.00 91.75 93 GLU A C 1
ATOM 736 O O . GLU A 1 93 ? -12.755 -2.874 2.251 1.00 91.75 93 GLU A O 1
ATOM 741 N N . TYR A 1 94 ? -10.645 -3.635 2.127 1.00 91.44 94 TYR A N 1
ATOM 742 C CA . TYR A 1 94 ? -11.031 -5.037 1.993 1.00 91.44 94 TYR A CA 1
ATOM 743 C C . TYR A 1 94 ? -11.236 -5.731 3.343 1.00 91.44 94 TYR A C 1
ATOM 745 O O . TYR A 1 94 ? -12.083 -6.613 3.410 1.00 91.44 94 TYR A O 1
ATOM 753 N N . ALA A 1 95 ? -10.555 -5.299 4.410 1.00 89.50 95 ALA A N 1
ATOM 754 C CA . ALA A 1 95 ? -10.700 -5.819 5.776 1.00 89.50 95 ALA A CA 1
ATOM 755 C C . ALA A 1 95 ? -11.940 -5.246 6.497 1.00 89.50 95 ALA A C 1
ATOM 757 O O . ALA A 1 95 ? -11.880 -4.845 7.663 1.00 89.50 95 ALA A O 1
ATOM 758 N N . THR A 1 96 ? -13.064 -5.129 5.785 1.00 80.38 96 THR A N 1
ATOM 759 C CA . THR A 1 96 ? -14.283 -4.460 6.273 1.00 80.38 96 THR A CA 1
ATOM 760 C C . THR A 1 96 ? -15.497 -5.364 6.384 1.00 80.38 96 THR A C 1
ATOM 762 O O . THR A 1 96 ? -16.486 -4.935 6.989 1.00 80.38 96 THR A O 1
ATOM 765 N N . LYS A 1 97 ? -15.483 -6.562 5.787 1.00 68.31 97 LYS A N 1
ATOM 766 C CA . LYS A 1 97 ? -16.718 -7.337 5.609 1.00 68.31 97 LYS A CA 1
ATOM 767 C C . LYS A 1 97 ? -17.000 -8.258 6.788 1.00 68.31 97 LYS A C 1
ATOM 769 O O . LYS A 1 97 ? -18.172 -8.513 7.061 1.00 68.31 97 LYS A O 1
ATOM 774 N N . ASP A 1 98 ? -15.962 -8.665 7.509 1.00 69.19 98 ASP A N 1
ATOM 775 C CA . ASP A 1 98 ? -16.073 -9.528 8.681 1.00 69.19 98 ASP A CA 1
ATOM 776 C C . ASP A 1 98 ? -16.032 -8.745 10.012 1.00 69.19 98 ASP A C 1
ATOM 778 O O . ASP A 1 98 ? -15.591 -7.594 10.097 1.00 69.19 98 ASP A O 1
ATOM 782 N N . ASP A 1 99 ? -16.483 -9.383 11.100 1.00 70.88 99 ASP A N 1
ATOM 783 C CA . ASP A 1 99 ? -16.508 -8.785 12.449 1.00 70.88 99 ASP A CA 1
ATOM 784 C C . ASP A 1 99 ? -15.104 -8.383 12.950 1.00 70.88 99 ASP A C 1
ATOM 786 O O . ASP A 1 99 ? -14.955 -7.532 13.834 1.00 70.88 99 ASP A O 1
ATOM 790 N N . LYS A 1 100 ? -14.053 -8.956 12.351 1.00 69.50 100 LYS A N 1
ATOM 791 C CA . LYS A 1 100 ? -12.644 -8.658 12.620 1.00 69.50 100 LYS A CA 1
ATOM 792 C C . LYS A 1 100 ? -12.112 -7.596 11.653 1.00 69.50 100 LYS A C 1
ATOM 794 O O . LYS A 1 100 ? -11.268 -7.882 10.814 1.00 69.50 100 LYS A O 1
ATOM 799 N N . LYS A 1 101 ? -12.536 -6.341 11.841 1.00 69.50 101 LYS A N 1
ATOM 800 C CA . LYS A 1 101 ? -12.217 -5.151 11.006 1.00 69.50 101 LYS A CA 1
ATOM 801 C C . LYS A 1 101 ? -10.727 -4.751 10.879 1.00 69.50 101 LYS A C 1
ATOM 803 O O . LYS A 1 101 ? -10.411 -3.598 10.603 1.00 69.50 101 LYS A O 1
ATOM 808 N N . GLN A 1 102 ? -9.798 -5.645 11.201 1.00 82.88 102 GLN A N 1
ATOM 809 C CA . GLN A 1 102 ? -8.348 -5.429 11.157 1.00 82.88 102 GLN A CA 1
ATOM 810 C C . GLN A 1 102 ? -7.597 -6.608 10.522 1.00 82.88 102 GLN A C 1
ATOM 812 O O . GLN A 1 102 ? -6.365 -6.659 10.574 1.00 82.88 102 GLN A O 1
ATOM 817 N N . GLN A 1 103 ? -8.326 -7.573 9.963 1.00 88.12 103 GLN A N 1
ATOM 818 C CA . GLN A 1 103 ? -7.782 -8.760 9.321 1.00 88.12 103 GLN A CA 1
ATOM 819 C C . GLN A 1 103 ? -8.559 -9.036 8.036 1.00 88.12 103 GLN A C 1
ATOM 821 O O . GLN A 1 103 ? -9.721 -8.662 7.925 1.00 88.12 103 GLN A O 1
ATOM 826 N N . LEU A 1 104 ? -7.886 -9.657 7.073 1.00 88.94 104 LEU A N 1
ATOM 827 C CA . LEU A 1 104 ? -8.497 -10.164 5.855 1.00 88.94 104 LEU A CA 1
ATOM 828 C C . LEU A 1 104 ? -8.762 -11.655 6.018 1.00 88.94 104 LEU A C 1
ATOM 830 O O . LEU A 1 104 ? -7.831 -12.413 6.309 1.00 88.94 104 LEU A O 1
ATOM 834 N N . 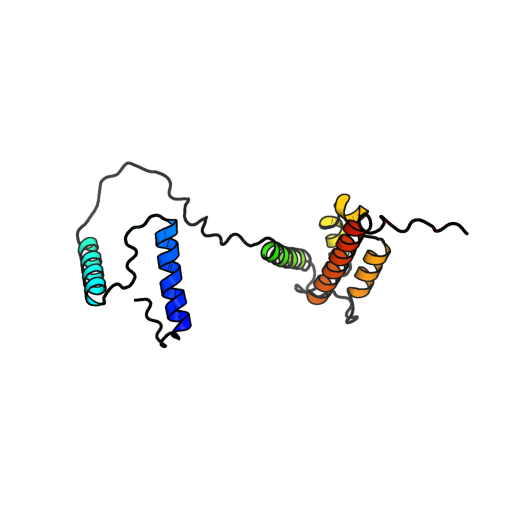SER A 1 105 ? -9.977 -12.085 5.712 1.00 86.00 105 SER A N 1
ATOM 835 C CA . SER A 1 105 ? -10.235 -13.500 5.486 1.00 86.00 105 SER A CA 1
ATOM 836 C C . SER A 1 105 ? -9.627 -13.952 4.153 1.00 86.00 105 SER A C 1
ATOM 838 O O . SER A 1 105 ? -9.348 -13.162 3.241 1.00 86.00 105 SER A O 1
ATOM 840 N N . GLY A 1 106 ? -9.445 -15.266 3.986 1.00 80.38 106 GLY A N 1
ATOM 841 C CA . GLY A 1 106 ? -8.937 -15.822 2.725 1.00 80.38 106 GLY A CA 1
ATOM 842 C C . GLY A 1 106 ? -9.790 -15.448 1.501 1.00 80.38 106 GLY A C 1
ATOM 843 O O . GLY A 1 106 ? -9.261 -15.296 0.398 1.00 80.38 106 GLY A O 1
ATOM 844 N N . ALA A 1 107 ? -11.100 -15.250 1.689 1.00 83.25 107 ALA A N 1
ATOM 845 C CA . ALA A 1 107 ? -12.014 -14.825 0.631 1.00 83.25 107 ALA A CA 1
ATOM 846 C C . ALA A 1 107 ? -11.838 -13.340 0.268 1.00 83.25 107 ALA A C 1
ATOM 848 O O . ALA A 1 107 ? -11.774 -13.007 -0.918 1.00 83.25 107 ALA A O 1
ATOM 849 N N . GLU A 1 108 ? -11.713 -12.461 1.266 1.00 87.88 108 GLU A N 1
ATOM 850 C CA . GLU A 1 108 ? -11.464 -11.028 1.058 1.00 87.88 108 GLU A CA 1
ATOM 851 C C . GLU A 1 108 ? -10.129 -10.795 0.346 1.00 87.88 108 GLU A C 1
ATOM 853 O O . GLU A 1 108 ? -10.057 -10.013 -0.606 1.00 87.88 108 GLU A O 1
ATOM 858 N N . LEU A 1 109 ? -9.084 -11.539 0.723 1.00 85.88 109 LEU A N 1
ATOM 859 C CA . LEU A 1 109 ? -7.803 -11.457 0.033 1.00 85.88 109 LEU A CA 1
ATOM 860 C C . LEU A 1 109 ? -7.899 -11.920 -1.428 1.00 85.88 109 LEU A C 1
ATOM 862 O O . LEU A 1 109 ? -7.320 -11.288 -2.313 1.00 85.88 109 LEU A O 1
ATOM 866 N N . ALA A 1 110 ? -8.617 -13.011 -1.706 1.00 82.31 110 ALA A N 1
ATOM 867 C CA . ALA A 1 110 ? -8.806 -13.474 -3.080 1.00 82.31 110 ALA A CA 1
ATOM 868 C C . ALA A 1 110 ? -9.513 -12.408 -3.937 1.00 82.31 110 ALA A C 1
ATOM 870 O O . ALA A 1 110 ? -9.153 -12.196 -5.101 1.00 82.31 110 ALA A O 1
ATOM 871 N N . GLU A 1 111 ? -10.483 -11.695 -3.359 1.00 88.00 111 GLU A N 1
ATOM 872 C CA . GLU A 1 111 ? -11.143 -10.567 -4.013 1.00 88.00 111 GLU A CA 1
ATOM 873 C C . GLU A 1 111 ? -10.179 -9.398 -4.263 1.00 88.00 111 GLU A C 1
ATOM 875 O O . GLU A 1 111 ? -10.146 -8.888 -5.388 1.00 88.00 111 GLU A O 1
ATOM 880 N N . LEU A 1 112 ? -9.367 -9.025 -3.266 1.00 90.88 112 LEU A N 1
ATOM 881 C CA . LEU A 1 112 ? -8.327 -7.995 -3.372 1.00 90.88 112 LEU A CA 1
ATOM 882 C C . LEU A 1 112 ? -7.361 -8.315 -4.511 1.00 90.88 112 LEU A C 1
ATOM 884 O O . LEU A 1 112 ? -7.144 -7.490 -5.397 1.00 90.88 112 LEU A O 1
ATOM 888 N N . MET A 1 113 ? -6.833 -9.539 -4.562 1.00 84.69 113 MET A N 1
ATOM 889 C CA . MET A 1 113 ? -5.916 -9.962 -5.623 1.00 84.69 113 MET A CA 1
ATOM 890 C C . MET A 1 113 ? -6.559 -9.861 -7.008 1.00 84.69 113 MET A C 1
ATOM 892 O O . MET A 1 113 ? -5.919 -9.431 -7.969 1.00 84.69 113 MET A O 1
ATOM 896 N N . ARG A 1 114 ? -7.836 -10.232 -7.126 1.00 84.19 114 ARG A N 1
ATOM 897 C CA . ARG A 1 114 ? -8.557 -10.183 -8.399 1.00 84.19 114 ARG A CA 1
ATOM 898 C C . ARG A 1 114 ? -8.859 -8.754 -8.852 1.00 84.19 114 ARG A C 1
ATOM 900 O O . ARG A 1 114 ? -8.981 -8.541 -10.053 1.00 84.19 114 ARG A O 1
ATOM 907 N N . LYS A 1 115 ? -9.044 -7.800 -7.939 1.00 89.25 115 LYS A N 1
ATOM 908 C CA . LYS A 1 115 ? -9.399 -6.411 -8.271 1.00 89.25 115 LYS A CA 1
ATOM 909 C C . LYS A 1 115 ? -8.172 -5.512 -8.413 1.00 89.25 115 LYS A C 1
ATOM 911 O O . LYS A 1 115 ? -8.022 -4.867 -9.446 1.00 89.25 115 LYS A O 1
ATOM 916 N N . GLU A 1 116 ? -7.270 -5.542 -7.437 1.00 91.06 116 GLU A N 1
ATOM 917 C CA . GLU A 1 116 ? -6.109 -4.645 -7.370 1.00 91.06 116 GLU A CA 1
ATOM 918 C C . GLU A 1 116 ? -4.931 -5.130 -8.226 1.00 91.06 116 GLU A C 1
ATOM 920 O O . GLU A 1 116 ? -4.143 -4.332 -8.732 1.00 91.06 116 GLU A O 1
ATOM 925 N N . LEU A 1 117 ? -4.804 -6.448 -8.437 1.00 85.44 117 LEU A N 1
ATOM 926 C CA . LEU A 1 117 ? -3.674 -7.058 -9.156 1.00 85.44 117 LEU A CA 1
ATOM 927 C C . LEU A 1 117 ? -4.080 -7.651 -10.517 1.00 85.44 117 LEU A C 1
ATOM 929 O O . LEU A 1 117 ? -3.425 -8.564 -11.024 1.00 85.44 117 LEU A O 1
ATOM 933 N N . ALA A 1 118 ? -5.148 -7.133 -11.133 1.00 82.50 118 ALA A N 1
ATOM 934 C CA . ALA A 1 118 ? -5.673 -7.608 -12.420 1.00 82.50 118 ALA A CA 1
ATOM 935 C C . ALA A 1 118 ? -4.882 -7.149 -13.654 1.00 82.50 118 ALA A C 1
ATOM 937 O O . ALA A 1 118 ? -5.120 -7.649 -14.752 1.00 82.50 118 ALA A O 1
ATOM 938 N N . SER A 1 119 ? -3.979 -6.173 -13.511 1.00 84.62 119 SER A N 1
ATOM 939 C CA . SER A 1 119 ? -3.292 -5.591 -14.667 1.00 84.62 119 SER A CA 1
ATOM 940 C C . SER A 1 119 ? -2.475 -6.654 -15.420 1.00 84.62 119 SER A C 1
ATOM 942 O O . SER A 1 119 ? -1.576 -7.257 -14.820 1.00 84.62 119 SER A O 1
ATOM 944 N N . PRO A 1 120 ? -2.697 -6.848 -16.737 1.00 77.44 120 PRO A N 1
ATOM 945 C CA . PRO A 1 120 ? -1.920 -7.791 -17.542 1.00 77.44 120 PRO A CA 1
ATOM 946 C C . PRO A 1 120 ? -0.415 -7.497 -17.514 1.00 77.44 120 PRO A C 1
ATOM 948 O O . PRO A 1 120 ? 0.406 -8.413 -17.542 1.00 77.44 120 PRO A O 1
ATOM 951 N N . GLU A 1 121 ? -0.036 -6.220 -17.396 1.00 77.81 121 GLU A N 1
ATOM 952 C CA . GLU A 1 121 ? 1.366 -5.801 -17.296 1.00 77.81 121 GLU A CA 1
ATOM 953 C C . GLU A 1 121 ? 2.042 -6.255 -16.000 1.00 77.81 121 GLU A C 1
ATOM 955 O O . GLU A 1 121 ? 3.270 -6.387 -15.961 1.00 77.81 121 GLU A O 1
ATOM 960 N N . PHE A 1 122 ? 1.255 -6.442 -14.939 1.00 80.62 122 PHE A N 1
ATOM 961 C CA . PHE A 1 122 ? 1.715 -6.937 -13.651 1.00 80.62 122 PHE A CA 1
ATOM 962 C C . PHE A 1 122 ? 1.676 -8.467 -13.622 1.00 80.62 122 PHE A C 1
ATOM 964 O O . PHE A 1 122 ? 2.704 -9.093 -13.363 1.00 80.62 122 PHE A O 1
ATOM 971 N N . GLN A 1 123 ? 0.540 -9.074 -13.981 1.00 75.00 123 GLN A N 1
ATOM 972 C CA . GLN A 1 123 ? 0.360 -10.530 -13.970 1.00 75.00 123 GLN A CA 1
ATOM 973 C C . GLN A 1 123 ? 1.324 -11.253 -14.915 1.00 75.00 123 GLN A C 1
ATOM 975 O O . GLN A 1 123 ? 1.898 -12.268 -14.538 1.00 75.00 123 GLN A O 1
ATOM 980 N N . GLY A 1 124 ? 1.588 -10.698 -16.102 1.00 73.81 124 GLY A N 1
ATOM 981 C CA . GLY A 1 124 ? 2.544 -11.279 -17.049 1.00 73.81 124 GLY A CA 1
ATOM 982 C C . GLY A 1 124 ? 4.007 -11.218 -16.592 1.00 73.81 124 GLY A C 1
ATOM 983 O O . GLY A 1 124 ? 4.862 -11.862 -17.195 1.00 73.81 124 GLY A O 1
ATOM 984 N N . LYS A 1 125 ? 4.320 -10.442 -15.543 1.00 77.88 125 LYS A N 1
ATOM 985 C CA . LYS A 1 125 ? 5.683 -10.275 -15.011 1.00 77.88 125 LYS A CA 1
ATOM 986 C C . LYS A 1 125 ? 5.908 -10.980 -13.678 1.00 77.88 125 LYS A C 1
ATOM 988 O O . LYS A 1 125 ? 7.059 -11.156 -13.290 1.00 77.88 125 LYS A O 1
ATOM 993 N N . VAL A 1 126 ? 4.859 -11.359 -12.955 1.00 76.38 126 VAL A N 1
ATOM 994 C CA . VAL A 1 126 ? 5.003 -12.095 -11.695 1.00 76.38 126 VAL A CA 1
ATOM 995 C C . VAL A 1 126 ? 5.009 -13.588 -12.001 1.00 76.38 126 VAL A C 1
ATOM 997 O O . VAL A 1 126 ? 4.040 -14.135 -12.512 1.00 76.38 126 VAL A O 1
ATOM 1000 N N . GLU A 1 127 ? 6.120 -14.260 -11.701 1.00 76.38 127 GLU A N 1
ATOM 1001 C CA . GLU A 1 127 ? 6.245 -15.696 -11.957 1.00 76.38 127 GLU A CA 1
ATOM 1002 C C . GLU A 1 127 ? 5.322 -16.506 -11.035 1.00 76.38 127 GLU A C 1
ATOM 1004 O O . GLU A 1 127 ? 5.222 -16.175 -9.848 1.00 76.38 127 GLU A O 1
ATOM 1009 N N . PRO A 1 128 ? 4.729 -17.615 -11.516 1.00 79.06 128 PRO A N 1
ATOM 1010 C CA . PRO A 1 128 ? 3.863 -18.467 -10.698 1.00 79.06 128 PRO A CA 1
ATOM 1011 C C . PRO A 1 128 ? 4.514 -18.923 -9.384 1.00 79.06 128 PRO A C 1
ATOM 1013 O O . PRO A 1 128 ? 3.865 -18.935 -8.344 1.00 79.06 128 PRO A O 1
ATOM 1016 N N . ALA A 1 129 ? 5.819 -19.215 -9.404 1.00 80.94 129 ALA A N 1
ATOM 1017 C CA . ALA A 1 129 ? 6.573 -19.604 -8.212 1.00 80.94 129 ALA A CA 1
ATOM 1018 C C . ALA A 1 129 ? 6.636 -18.492 -7.148 1.00 80.94 129 ALA A C 1
ATOM 1020 O O . ALA A 1 129 ? 6.584 -18.778 -5.955 1.00 80.94 129 ALA A O 1
ATOM 1021 N N . VAL A 1 130 ? 6.716 -17.222 -7.566 1.00 81.81 130 VAL A N 1
ATOM 1022 C CA . VAL A 1 130 ? 6.692 -16.083 -6.634 1.00 81.81 130 VAL A CA 1
ATOM 1023 C C . VAL A 1 130 ? 5.302 -15.914 -6.040 1.00 81.81 130 VAL A C 1
ATOM 1025 O O . VAL A 1 130 ? 5.185 -15.617 -4.856 1.00 81.81 130 VAL A O 1
ATOM 1028 N N . LEU A 1 131 ? 4.255 -16.106 -6.844 1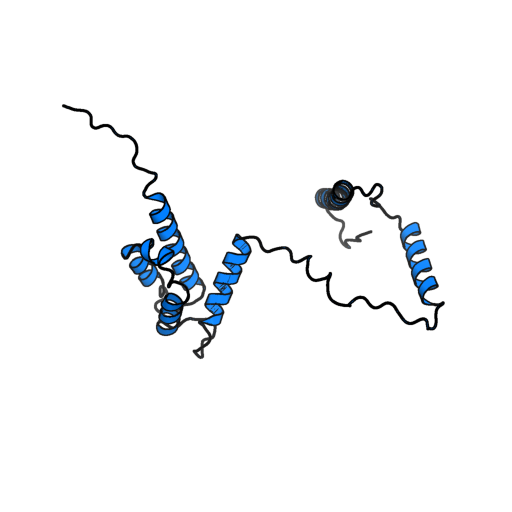.00 79.25 131 LEU A N 1
ATOM 1029 C CA . LEU A 1 131 ? 2.882 -16.035 -6.356 1.00 79.25 131 LEU A CA 1
ATOM 1030 C C . LEU A 1 131 ? 2.621 -17.124 -5.314 1.00 79.25 131 LEU A C 1
ATOM 1032 O O . LEU A 1 131 ? 2.085 -16.833 -4.251 1.00 79.25 131 LEU A O 1
ATOM 1036 N N . GLN A 1 132 ? 3.074 -18.348 -5.583 1.00 81.44 132 GLN A N 1
ATOM 1037 C CA . GLN A 1 132 ? 2.969 -19.458 -4.644 1.00 81.44 132 GLN A CA 1
ATOM 1038 C C . GLN A 1 132 ? 3.740 -19.178 -3.348 1.00 81.44 132 GLN A C 1
ATOM 1040 O O . GLN A 1 132 ? 3.189 -19.356 -2.269 1.00 81.44 132 GLN A O 1
ATOM 1045 N N . GLU A 1 133 ? 4.976 -18.674 -3.434 1.00 83.69 133 GLU A N 1
ATOM 1046 C CA . GLU A 1 133 ? 5.742 -18.254 -2.253 1.00 83.69 133 GLU A CA 1
ATOM 1047 C C . GLU A 1 133 ? 5.011 -17.159 -1.465 1.00 83.69 133 GLU A C 1
ATOM 1049 O O . GLU A 1 133 ? 4.963 -17.201 -0.236 1.00 83.69 133 GLU A O 1
ATOM 1054 N N . ALA A 1 134 ? 4.441 -16.172 -2.157 1.00 83.06 134 ALA A N 1
ATOM 1055 C CA . ALA A 1 134 ? 3.689 -15.102 -1.523 1.00 83.06 134 ALA A CA 1
ATOM 1056 C C . ALA A 1 134 ? 2.467 -15.666 -0.787 1.00 83.06 134 ALA A C 1
ATOM 1058 O O . ALA A 1 134 ? 2.244 -15.292 0.360 1.00 83.06 134 ALA A O 1
ATOM 1059 N N . MET A 1 135 ? 1.748 -16.617 -1.394 1.00 78.06 135 MET A N 1
ATOM 1060 C CA . MET A 1 135 ? 0.587 -17.266 -0.786 1.00 78.06 135 MET A CA 1
ATOM 1061 C C . MET A 1 135 ? 0.942 -18.087 0.460 1.00 78.06 135 MET A C 1
ATOM 1063 O O . MET A 1 135 ? 0.241 -18.003 1.461 1.00 78.06 135 MET A O 1
ATOM 1067 N N . THR A 1 136 ? 2.060 -18.817 0.455 1.00 78.88 136 THR A N 1
ATOM 1068 C CA . THR A 1 136 ? 2.516 -19.576 1.637 1.00 78.88 136 THR A CA 1
ATOM 1069 C C . THR A 1 136 ? 2.920 -18.668 2.803 1.00 78.88 136 THR A C 1
ATOM 1071 O O . THR A 1 136 ? 2.913 -19.087 3.955 1.00 78.88 136 THR A O 1
ATOM 1074 N N . ASN A 1 137 ? 3.301 -17.420 2.523 1.00 76.75 137 ASN A N 1
ATOM 1075 C CA . ASN A 1 137 ? 3.738 -16.460 3.536 1.00 76.75 137 ASN A CA 1
ATOM 1076 C C . ASN A 1 137 ? 2.594 -15.643 4.161 1.00 76.75 137 ASN A C 1
ATOM 1078 O O . ASN A 1 137 ? 2.892 -14.781 4.990 1.00 76.75 137 ASN A O 1
ATOM 1082 N N . LEU A 1 138 ? 1.344 -15.864 3.744 1.00 83.50 138 LEU A N 1
ATOM 1083 C CA . LEU A 1 138 ? 0.192 -15.066 4.167 1.00 83.50 138 LEU A CA 1
ATOM 1084 C C . LEU A 1 138 ? -0.320 -15.397 5.569 1.00 83.50 138 LEU A C 1
ATOM 1086 O O . LEU A 1 138 ? -0.580 -14.477 6.320 1.00 83.50 138 LEU A O 1
ATOM 1090 N N . ASP A 1 139 ? -0.454 -16.668 5.930 1.00 80.94 139 ASP A N 1
ATOM 1091 C CA . ASP A 1 139 ? -0.967 -17.085 7.245 1.00 80.94 139 ASP A CA 1
ATOM 1092 C C . ASP A 1 139 ? 0.166 -17.778 8.010 1.00 80.94 139 ASP A C 1
ATOM 1094 O O . ASP A 1 139 ? 0.273 -19.007 8.047 1.00 80.94 139 ASP A O 1
ATOM 1098 N N . LYS A 1 140 ? 1.126 -16.980 8.499 1.00 79.38 140 LYS A N 1
ATOM 1099 C CA . LYS A 1 140 ? 2.350 -17.505 9.139 1.00 79.38 140 LYS A CA 1
ATOM 1100 C C . LYS A 1 140 ? 2.126 -17.887 10.588 1.00 79.38 140 LYS A C 1
ATOM 1102 O O . LYS A 1 140 ? 2.840 -18.741 11.110 1.00 79.38 140 LYS A O 1
ATOM 1107 N N . ASN A 1 141 ? 1.224 -17.180 11.250 1.00 82.75 141 ASN A N 1
ATOM 1108 C CA . ASN A 1 141 ? 0.765 -17.484 12.601 1.00 82.75 141 ASN A CA 1
ATOM 1109 C C . ASN A 1 141 ? -0.238 -18.653 12.624 1.00 82.75 141 ASN A C 1
ATOM 1111 O O . ASN A 1 141 ? -0.462 -19.190 13.707 1.00 82.75 141 ASN A O 1
ATOM 1115 N N . HIS A 1 142 ? -0.763 -19.082 11.468 1.00 82.25 142 HIS A N 1
ATOM 1116 C CA . HIS A 1 142 ? -1.732 -20.171 11.340 1.00 82.25 142 HIS A CA 1
ATOM 1117 C C . HIS A 1 142 ? -3.019 -19.904 12.131 1.00 82.25 142 HIS A C 1
ATOM 1119 O O . HIS A 1 142 ? -3.595 -20.827 12.714 1.00 82.25 142 HIS A O 1
ATOM 1125 N N . ASP A 1 143 ? -3.447 -18.639 12.189 1.00 83.00 143 ASP A N 1
ATOM 1126 C CA . ASP A 1 143 ? -4.700 -18.247 12.844 1.00 83.00 143 ASP A CA 1
ATOM 1127 C C . ASP A 1 143 ? -5.894 -18.206 11.875 1.00 83.00 143 ASP A C 1
ATOM 1129 O O . ASP A 1 143 ? -7.032 -18.013 12.313 1.00 83.00 143 ASP A O 1
ATOM 1133 N N . GLY A 1 144 ? -5.646 -18.487 10.588 1.00 81.50 144 GLY A N 1
ATOM 1134 C CA . GLY A 1 144 ? -6.657 -18.555 9.536 1.00 81.50 144 GLY A CA 1
ATOM 1135 C C . GLY A 1 144 ? -7.111 -17.189 9.023 1.00 81.50 144 GLY A C 1
ATOM 1136 O O . GLY A 1 144 ? -8.012 -17.131 8.186 1.00 81.50 144 GLY A O 1
ATOM 1137 N N . GLU A 1 145 ? -6.491 -16.113 9.501 1.00 85.81 145 GLU A N 1
ATOM 1138 C CA . GLU A 1 145 ? -6.779 -14.729 9.152 1.00 85.81 145 GLU A CA 1
ATOM 1139 C C . GLU A 1 145 ? -5.484 -14.032 8.726 1.00 85.81 145 GLU A C 1
ATOM 1141 O O . GLU A 1 145 ? -4.380 -14.497 8.987 1.00 85.81 145 GLU A O 1
ATOM 1146 N N . ILE A 1 146 ? -5.591 -12.898 8.036 1.00 90.56 146 ILE A N 1
ATOM 1147 C CA . ILE A 1 146 ? -4.412 -12.213 7.501 1.00 90.56 146 ILE A CA 1
ATOM 1148 C C . ILE A 1 146 ? -4.361 -10.804 8.058 1.00 90.56 146 ILE A C 1
ATOM 1150 O O . ILE A 1 146 ? -5.118 -9.917 7.661 1.00 90.56 146 ILE A O 1
ATOM 1154 N N . ASN A 1 147 ? -3.439 -10.575 8.989 1.00 91.44 147 ASN A N 1
ATOM 1155 C CA . ASN A 1 147 ? -3.224 -9.242 9.543 1.00 91.44 147 ASN A CA 1
ATOM 1156 C C . ASN A 1 147 ? -2.385 -8.359 8.596 1.00 91.44 147 ASN A C 1
ATOM 1158 O O . ASN A 1 147 ? -1.777 -8.811 7.620 1.00 91.44 147 ASN A O 1
ATOM 1162 N N . PHE A 1 148 ? -2.292 -7.066 8.915 1.00 91.88 148 PHE A N 1
ATOM 1163 C CA . PHE A 1 148 ? -1.569 -6.108 8.074 1.00 91.88 148 PHE A CA 1
ATOM 1164 C C . PHE A 1 148 ? -0.076 -6.438 7.893 1.00 91.88 148 PHE A C 1
ATOM 1166 O O . PHE A 1 148 ? 0.510 -6.164 6.840 1.00 91.88 148 PHE A O 1
ATOM 1173 N N . ARG A 1 149 ? 0.569 -7.043 8.899 1.00 91.56 149 ARG A N 1
ATOM 1174 C CA . ARG A 1 149 ? 1.985 -7.435 8.813 1.00 91.56 149 ARG A CA 1
ATOM 1175 C C . ARG A 1 149 ? 2.177 -8.536 7.775 1.00 91.56 149 ARG A C 1
ATOM 1177 O O . ARG A 1 149 ? 3.131 -8.491 6.999 1.00 91.56 149 ARG A O 1
ATOM 1184 N N . GLU A 1 150 ? 1.290 -9.517 7.770 1.00 91.88 150 GLU A N 1
ATOM 1185 C CA . GLU A 1 150 ? 1.281 -10.612 6.804 1.00 91.88 150 GLU A CA 1
ATOM 1186 C C . GLU A 1 150 ? 0.983 -10.136 5.388 1.00 91.88 150 GLU A C 1
ATOM 1188 O O . GLU A 1 150 ? 1.755 -10.418 4.467 1.00 91.88 150 GLU A O 1
ATOM 1193 N N . PHE A 1 151 ? -0.037 -9.295 5.236 1.00 91.88 151 PHE A N 1
ATOM 1194 C CA . PHE A 1 151 ? -0.333 -8.617 3.979 1.00 91.88 151 PHE A CA 1
ATOM 1195 C C . PHE A 1 151 ? 0.874 -7.822 3.439 1.00 91.88 151 PHE A C 1
ATOM 1197 O O . PHE A 1 151 ? 1.237 -7.925 2.265 1.00 91.88 151 PHE A O 1
ATOM 1204 N N . SER A 1 152 ? 1.576 -7.092 4.310 1.00 93.19 152 SER A N 1
ATOM 1205 C CA . SER A 1 152 ? 2.781 -6.338 3.936 1.00 93.19 152 SER A CA 1
ATOM 1206 C C . SER A 1 152 ? 3.918 -7.251 3.450 1.00 93.19 152 SER A C 1
ATOM 1208 O O . SER A 1 152 ? 4.614 -6.925 2.484 1.00 93.19 152 SER A O 1
ATOM 1210 N N . MET A 1 153 ? 4.115 -8.417 4.081 1.00 90.62 153 MET A N 1
ATOM 1211 C CA . MET A 1 153 ? 5.108 -9.409 3.637 1.00 90.62 153 MET A CA 1
ATOM 1212 C C . MET A 1 153 ? 4.751 -10.014 2.274 1.00 90.62 153 MET A C 1
ATOM 1214 O O . MET A 1 153 ? 5.640 -10.240 1.441 1.00 90.62 153 MET A O 1
ATOM 1218 N N . PHE A 1 154 ? 3.465 -10.249 2.024 1.00 90.44 154 PHE A N 1
ATOM 1219 C CA . PHE A 1 154 ? 2.963 -10.686 0.725 1.00 90.44 154 PHE A CA 1
ATOM 1220 C C . PHE A 1 154 ? 3.293 -9.666 -0.375 1.00 90.44 154 PHE A C 1
ATOM 1222 O O . PHE A 1 154 ? 3.934 -10.019 -1.371 1.00 90.44 154 PHE A O 1
ATOM 1229 N N . LEU A 1 155 ? 2.984 -8.382 -0.162 1.00 91.56 155 LEU A N 1
ATOM 1230 C CA . LEU A 1 155 ? 3.306 -7.319 -1.120 1.00 91.56 155 LEU A CA 1
ATOM 1231 C C . LEU A 1 155 ? 4.814 -7.157 -1.343 1.00 91.56 155 LEU A C 1
ATOM 1233 O O . LEU A 1 155 ? 5.257 -6.983 -2.481 1.00 91.56 155 LEU A O 1
ATOM 1237 N N . ALA A 1 156 ? 5.626 -7.277 -0.289 1.00 92.25 156 ALA A N 1
ATOM 1238 C CA . ALA A 1 156 ? 7.083 -7.255 -0.412 1.00 92.25 156 ALA A CA 1
ATOM 1239 C C . ALA A 1 156 ? 7.605 -8.403 -1.300 1.00 92.25 156 ALA A C 1
ATOM 1241 O O . ALA A 1 156 ? 8.511 -8.206 -2.118 1.00 92.25 156 ALA A O 1
ATOM 1242 N N . THR A 1 157 ? 7.006 -9.592 -1.188 1.00 90.38 157 THR A N 1
ATOM 1243 C CA . THR A 1 157 ? 7.348 -10.761 -2.014 1.00 90.38 157 THR A CA 1
ATOM 1244 C C . THR A 1 157 ? 7.007 -10.518 -3.484 1.00 90.38 157 THR A C 1
ATOM 1246 O O . THR A 1 157 ? 7.849 -10.752 -4.359 1.00 90.38 157 THR A O 1
ATOM 1249 N N . LEU A 1 158 ? 5.827 -9.955 -3.764 1.00 89.44 158 LEU A N 1
ATOM 1250 C CA . LEU A 1 158 ? 5.421 -9.568 -5.116 1.00 89.44 158 LEU A CA 1
ATOM 1251 C C . LEU A 1 158 ? 6.329 -8.486 -5.712 1.00 89.44 158 LEU A C 1
ATOM 1253 O O . LEU A 1 158 ? 6.802 -8.632 -6.840 1.00 89.44 158 LEU A O 1
ATOM 1257 N N . ALA A 1 159 ? 6.638 -7.434 -4.950 1.00 91.06 159 ALA A N 1
ATOM 1258 C CA . ALA A 1 159 ? 7.531 -6.362 -5.382 1.00 91.06 159 ALA A CA 1
ATOM 1259 C C . ALA A 1 159 ? 8.927 -6.899 -5.737 1.00 91.06 159 ALA A C 1
ATOM 1261 O O . ALA A 1 159 ? 9.503 -6.528 -6.765 1.00 91.06 159 ALA A O 1
ATOM 1262 N N . ARG A 1 160 ? 9.453 -7.835 -4.934 1.00 89.81 160 ARG A N 1
ATOM 1263 C CA . ARG A 1 160 ? 10.715 -8.535 -5.212 1.00 89.81 160 ARG A CA 1
ATOM 1264 C C . ARG A 1 160 ? 10.639 -9.353 -6.502 1.00 89.81 160 ARG A C 1
ATOM 1266 O O . ARG A 1 160 ? 11.574 -9.305 -7.303 1.00 89.81 160 ARG A O 1
ATOM 1273 N N . GLY A 1 161 ? 9.548 -10.089 -6.718 1.00 88.69 161 GLY A N 1
ATOM 1274 C CA . GLY A 1 161 ? 9.308 -10.839 -7.954 1.00 88.69 161 GLY A CA 1
ATOM 1275 C C . GLY A 1 161 ? 9.276 -9.944 -9.184 1.00 88.69 161 GLY A C 1
ATOM 1276 O O . GLY A 1 161 ? 10.019 -10.173 -10.138 1.00 88.69 161 GLY A O 1
ATOM 1277 N N . TYR A 1 162 ? 8.496 -8.868 -9.117 1.00 88.38 162 TYR A N 1
ATOM 1278 C CA . TYR A 1 162 ? 8.388 -7.875 -10.179 1.00 88.38 162 TYR A CA 1
ATOM 1279 C C . TYR A 1 162 ? 9.744 -7.227 -10.496 1.00 88.38 162 TYR A C 1
ATOM 1281 O O . TYR A 1 162 ? 10.130 -7.108 -11.661 1.00 88.38 162 TYR A O 1
ATOM 1289 N N . TYR A 1 163 ? 10.514 -6.855 -9.466 1.00 89.25 163 TYR A N 1
ATOM 1290 C CA . TYR A 1 163 ? 11.864 -6.319 -9.636 1.00 89.25 163 TYR A CA 1
ATOM 1291 C C . TYR A 1 163 ? 12.786 -7.316 -10.346 1.00 89.25 163 TYR A C 1
ATOM 1293 O O . TYR A 1 163 ? 13.503 -6.936 -11.274 1.00 89.25 163 TYR A O 1
ATOM 1301 N N . ARG A 1 164 ? 12.759 -8.597 -9.954 1.00 88.12 164 ARG A N 1
ATOM 1302 C CA . ARG A 1 164 ? 13.541 -9.651 -10.617 1.00 88.12 164 ARG A CA 1
ATOM 1303 C C . ARG A 1 164 ? 13.140 -9.782 -12.082 1.00 88.12 164 ARG A C 1
ATOM 1305 O O . ARG A 1 164 ? 14.009 -9.667 -12.942 1.00 88.12 164 ARG A O 1
ATOM 1312 N N . ALA A 1 165 ? 11.851 -9.944 -12.373 1.00 86.25 165 ALA A N 1
ATOM 1313 C CA . ALA A 1 165 ? 11.341 -10.104 -13.733 1.00 86.25 165 ALA A CA 1
ATOM 1314 C C . ALA A 1 165 ? 11.714 -8.927 -14.645 1.00 86.25 165 ALA A C 1
ATOM 1316 O O . ALA A 1 165 ? 12.202 -9.135 -15.755 1.00 86.25 165 ALA A O 1
ATOM 1317 N N . ARG A 1 166 ? 11.610 -7.688 -14.143 1.00 85.06 166 ARG A N 1
ATOM 1318 C CA . ARG A 1 166 ? 12.033 -6.481 -14.874 1.00 85.06 166 ARG A CA 1
ATOM 1319 C C . ARG A 1 166 ? 13.524 -6.484 -15.237 1.00 85.06 166 ARG A C 1
ATOM 1321 O O . ARG A 1 166 ? 13.921 -5.829 -16.199 1.00 85.06 166 ARG A O 1
ATOM 1328 N N . ASN A 1 167 ? 14.358 -7.177 -14.463 1.00 85.50 167 ASN A N 1
ATOM 1329 C CA . ASN A 1 167 ? 15.813 -7.143 -14.594 1.00 85.50 167 ASN A CA 1
ATOM 1330 C C . ASN A 1 167 ? 16.424 -8.418 -15.213 1.00 85.50 167 ASN A C 1
ATOM 1332 O O . ASN A 1 167 ? 17.602 -8.386 -15.569 1.00 85.50 167 ASN A O 1
ATOM 1336 N N . LYS A 1 168 ? 15.655 -9.502 -15.427 1.00 72.88 168 LYS A N 1
ATOM 1337 C CA . LYS A 1 168 ? 16.147 -10.767 -16.025 1.00 72.88 168 LYS A CA 1
ATOM 1338 C C . LYS A 1 168 ? 16.783 -10.602 -17.420 1.00 72.88 168 LYS A C 1
ATOM 1340 O O . LYS A 1 168 ? 17.651 -11.386 -17.778 1.00 72.88 168 LYS A O 1
ATOM 1345 N N . GLY A 1 169 ? 16.442 -9.553 -18.175 1.00 60.03 169 GLY A N 1
ATOM 1346 C CA . GLY A 1 169 ? 17.027 -9.260 -19.496 1.00 60.03 169 GLY A CA 1
ATOM 1347 C C . GLY A 1 169 ? 18.314 -8.418 -19.505 1.00 60.03 169 GLY A C 1
ATOM 1348 O O . GLY A 1 169 ? 18.863 -8.175 -20.576 1.00 60.03 169 GLY A O 1
ATOM 1349 N N . LYS A 1 170 ? 18.809 -7.938 -18.353 1.00 57.06 170 LYS A N 1
ATOM 1350 C CA . LYS A 1 170 ? 19.991 -7.048 -18.288 1.00 57.06 170 LYS A CA 1
ATOM 1351 C C . LYS A 1 170 ? 21.307 -7.759 -17.940 1.00 57.06 170 LYS A C 1
ATOM 1353 O O . LYS A 1 170 ? 22.346 -7.110 -17.919 1.00 57.06 170 LYS A O 1
ATOM 1358 N N . GLY A 1 171 ? 21.268 -9.067 -17.672 1.00 52.22 171 GLY A N 1
ATOM 1359 C CA . GLY A 1 171 ? 22.396 -9.834 -17.130 1.00 52.22 171 GLY A CA 1
ATOM 1360 C C . GLY A 1 171 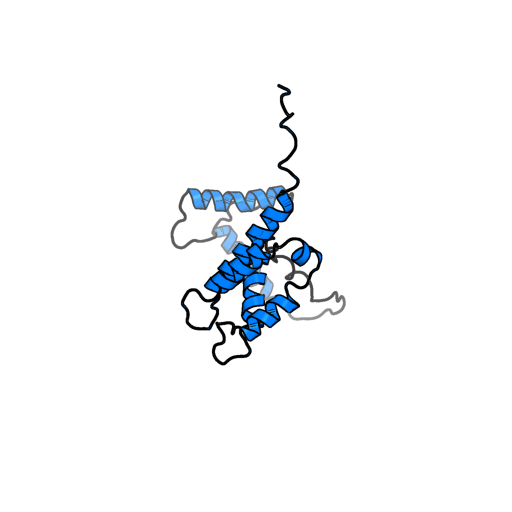? 23.106 -10.794 -18.088 1.00 52.22 171 GLY A C 1
ATOM 1361 O O . GLY A 1 171 ? 24.010 -11.484 -17.639 1.00 52.22 171 GLY A O 1
ATOM 1362 N N . ASN A 1 172 ? 22.738 -10.865 -19.375 1.00 47.00 172 ASN A N 1
ATOM 1363 C CA . ASN A 1 172 ? 23.401 -11.772 -20.321 1.00 47.00 172 ASN A CA 1
ATOM 1364 C C . ASN A 1 172 ? 23.875 -11.045 -21.591 1.00 47.00 172 ASN A C 1
ATOM 1366 O O . ASN A 1 172 ? 23.304 -11.174 -22.670 1.00 47.00 172 ASN A O 1
ATOM 1370 N N . LYS A 1 173 ? 24.937 -10.249 -21.446 1.00 48.94 173 LYS A N 1
ATOM 1371 C CA . LYS A 1 173 ? 25.865 -9.926 -22.536 1.00 48.94 173 LYS A CA 1
ATOM 1372 C C . LYS A 1 173 ? 27.278 -10.189 -22.024 1.00 48.94 173 LYS A C 1
ATOM 1374 O O . LYS A 1 173 ? 27.799 -9.392 -21.254 1.00 48.94 173 LYS A O 1
ATOM 1379 N N . GLY A 1 174 ? 27.879 -11.291 -22.468 1.00 49.75 174 GLY A N 1
ATOM 1380 C CA . GLY A 1 174 ? 29.324 -11.497 -22.382 1.00 49.75 174 GLY A CA 1
ATOM 1381 C C . GLY A 1 174 ? 29.784 -12.647 -21.491 1.00 49.75 174 GLY A C 1
ATOM 1382 O O . GLY A 1 174 ? 30.396 -12.425 -20.452 1.00 49.75 174 GLY A O 1
ATOM 1383 N N . LYS A 1 175 ? 29.638 -13.876 -21.979 1.00 41.06 175 LYS A N 1
ATOM 1384 C CA . LYS A 1 175 ? 30.775 -14.800 -21.987 1.00 41.06 175 LYS A CA 1
ATOM 1385 C C . LYS A 1 175 ? 30.836 -15.417 -23.384 1.00 41.06 175 LYS A C 1
ATOM 1387 O O . LYS A 1 175 ? 29.914 -16.147 -23.727 1.00 41.06 175 LYS A O 1
ATOM 1392 N N . PRO A 1 176 ? 31.819 -15.056 -24.228 1.00 48.72 176 PRO A N 1
ATOM 1393 C CA . PRO A 1 176 ? 32.058 -15.818 -25.439 1.00 48.72 176 PRO A CA 1
ATOM 1394 C C . PRO A 1 176 ? 32.556 -17.201 -25.020 1.00 48.72 176 PRO A C 1
ATOM 1396 O O . PRO A 1 176 ? 33.475 -17.309 -24.200 1.00 48.72 176 PRO A O 1
ATOM 1399 N N . ASP A 1 177 ? 31.914 -18.234 -25.554 1.00 52.56 177 ASP A N 1
ATOM 1400 C CA . ASP A 1 177 ? 32.395 -19.604 -25.468 1.00 52.56 177 ASP A CA 1
ATOM 1401 C C . ASP A 1 177 ? 33.819 -19.653 -26.022 1.00 52.56 177 ASP A C 1
ATOM 1403 O O . ASP A 1 177 ? 34.105 -19.169 -27.120 1.00 52.56 177 ASP A O 1
ATOM 1407 N N . LYS A 1 178 ? 34.737 -20.182 -25.215 1.00 43.12 178 LYS A N 1
ATOM 1408 C CA . LYS A 1 178 ? 36.109 -20.434 -25.633 1.00 43.12 178 LYS A CA 1
ATOM 1409 C C . LYS A 1 178 ? 36.092 -21.769 -26.389 1.00 43.12 178 LYS A C 1
ATOM 1411 O O . LYS A 1 178 ? 35.719 -22.759 -25.762 1.00 43.12 178 LYS A O 1
ATOM 1416 N N . PRO A 1 179 ? 36.433 -21.815 -27.688 1.00 56.84 179 PRO A N 1
ATOM 1417 C CA . PRO A 1 179 ? 36.548 -23.085 -28.388 1.00 56.84 179 PRO A CA 1
ATOM 1418 C C . PRO A 1 179 ? 37.770 -23.858 -27.873 1.00 56.84 179 PRO A C 1
ATOM 1420 O O . PRO A 1 179 ? 38.749 -23.246 -27.428 1.00 56.84 179 PRO A O 1
ATOM 1423 N N . GLU A 1 180 ? 37.625 -25.185 -27.892 1.00 50.97 180 GLU A N 1
ATOM 1424 C CA . GLU A 1 180 ? 38.602 -26.213 -27.499 1.00 50.97 180 GLU A CA 1
ATOM 1425 C C . GLU A 1 180 ? 39.959 -26.086 -28.203 1.00 50.97 180 GLU A C 1
ATOM 1427 O O . GLU A 1 180 ? 39.989 -25.713 -29.400 1.00 50.97 180 GLU A O 1
#

Organism: NCBI:txid861788